Protein AF-A0A3D2TSJ8-F1 (afdb_monomer_lite)

pLDDT: mean 83.61, std 15.5, range [31.66, 97.38]

Secondary structure (DSSP, 8-state):
-THHHHHHHHHHHHHHHHHH-S-HHHHHHHHHHHHT-SSPPPHHHHHHHHHHHHHHHHHHHTSTTPPPHHHHHHHHHHSS--SS--SSSSHHHHHHHHHHHTTTTEEEETTTEEEEE-SSSEEE-HHHHHHHHHHHHHHHHHHHHHHHHHHHHHHHHHHHTT--

Structure (mmCIF, N/CA/C/O backbone):
data_AF-A0A3D2TSJ8-F1
#
_entry.id   AF-A0A3D2TSJ8-F1
#
loop_
_atom_site.group_PDB
_atom_site.id
_atom_site.type_symbol
_atom_site.label_atom_id
_atom_site.label_alt_id
_atom_site.label_comp_id
_atom_site.label_asym_id
_atom_site.label_entity_id
_atom_site.label_seq_id
_atom_site.pdbx_PDB_ins_code
_atom_site.Cartn_x
_atom_site.Cartn_y
_atom_site.Cartn_z
_atom_site.occupancy
_atom_site.B_iso_or_equiv
_atom_site.auth_seq_id
_atom_site.auth_comp_id
_atom_site.auth_asym_id
_atom_site.auth_atom_id
_atom_site.pdbx_PDB_model_num
ATOM 1 N N . MET A 1 1 ? -3.469 -18.519 34.742 1.00 49.25 1 MET A N 1
ATOM 2 C CA . MET A 1 1 ? -4.428 -17.752 35.577 1.00 49.25 1 MET A CA 1
ATOM 3 C C . MET A 1 1 ? -5.339 -16.934 34.666 1.00 49.25 1 MET A C 1
ATOM 5 O O . MET A 1 1 ? -4.867 -16.434 33.653 1.00 49.25 1 MET A O 1
ATOM 9 N N . GLU A 1 2 ? -6.638 -16.858 34.953 1.00 54.66 2 GLU A N 1
ATOM 10 C CA . GLU A 1 2 ? -7.668 -16.135 34.164 1.00 54.66 2 GLU A CA 1
ATOM 11 C C . GLU A 1 2 ? -7.371 -14.641 33.981 1.00 54.66 2 GLU A C 1
ATOM 13 O O . GLU A 1 2 ? -7.450 -14.144 32.862 1.00 54.66 2 GLU A O 1
ATOM 18 N N . GLY A 1 3 ? -6.844 -13.960 35.003 1.00 64.38 3 GLY A N 1
ATOM 19 C CA . GLY A 1 3 ? -6.593 -12.511 34.942 1.00 64.38 3 GLY A CA 1
ATOM 20 C C . GLY A 1 3 ? -5.629 -12.025 33.845 1.00 64.38 3 GLY A C 1
ATOM 21 O O . GLY A 1 3 ? -5.801 -10.926 33.322 1.00 64.38 3 GLY A O 1
ATOM 22 N N . SER A 1 4 ? -4.644 -12.834 33.432 1.00 69.50 4 SER A N 1
ATOM 23 C CA . SER A 1 4 ? -3.675 -12.425 32.395 1.00 69.50 4 SER A CA 1
ATOM 24 C C . SER A 1 4 ? -4.280 -12.396 30.984 1.00 69.50 4 SER A C 1
ATOM 26 O O . SER A 1 4 ? -3.823 -11.633 30.131 1.00 69.50 4 SER A O 1
ATOM 28 N N . ARG A 1 5 ? -5.302 -13.223 30.726 1.00 78.19 5 ARG A N 1
ATOM 29 C CA . ARG A 1 5 ? -5.963 -13.335 29.416 1.00 78.19 5 ARG A CA 1
ATOM 30 C C . ARG A 1 5 ? -6.929 -12.177 29.201 1.00 78.19 5 ARG A C 1
ATOM 32 O O . ARG A 1 5 ? -6.836 -11.498 28.183 1.00 78.19 5 ARG A O 1
ATOM 39 N N . ASN A 1 6 ? -7.732 -11.864 30.217 1.00 80.94 6 ASN A N 1
ATOM 40 C CA . ASN A 1 6 ? -8.658 -10.730 30.178 1.00 80.94 6 ASN A CA 1
ATOM 41 C C . ASN A 1 6 ? -7.937 -9.404 30.006 1.00 80.94 6 ASN A C 1
ATOM 43 O O . ASN A 1 6 ? -8.385 -8.563 29.233 1.00 80.94 6 ASN A O 1
ATOM 47 N N . SER A 1 7 ? -6.801 -9.222 30.682 1.00 84.38 7 SER A N 1
ATOM 48 C CA . SER A 1 7 ? -5.983 -8.022 30.505 1.00 84.38 7 SER A CA 1
ATOM 49 C C . SER A 1 7 ? -5.474 -7.900 29.064 1.00 84.38 7 SER A C 1
ATOM 51 O O . SER A 1 7 ? -5.600 -6.837 28.456 1.00 84.38 7 SER A O 1
ATOM 53 N N . THR A 1 8 ? -4.997 -9.002 28.477 1.00 88.19 8 THR A N 1
ATOM 54 C CA . THR A 1 8 ? -4.523 -9.033 27.084 1.00 88.19 8 THR A CA 1
ATOM 55 C C . THR A 1 8 ? -5.647 -8.709 26.099 1.00 88.19 8 THR A C 1
ATOM 57 O O . THR A 1 8 ? -5.483 -7.836 25.246 1.00 88.19 8 THR A O 1
ATOM 60 N N . MET A 1 9 ? -6.805 -9.359 26.241 1.00 93.88 9 MET A N 1
ATOM 61 C CA . MET A 1 9 ? -7.958 -9.127 25.370 1.00 93.88 9 MET A CA 1
ATOM 62 C C . MET A 1 9 ? -8.555 -7.729 25.549 1.00 93.88 9 MET A C 1
ATOM 64 O O . MET A 1 9 ? -8.911 -7.104 24.558 1.00 93.88 9 MET A O 1
ATOM 68 N N . SER A 1 10 ? -8.587 -7.182 26.768 1.00 92.00 10 SER A N 1
ATOM 69 C CA . SER A 1 10 ? -9.055 -5.810 27.026 1.00 92.00 10 SER A CA 1
ATOM 70 C C . SER A 1 10 ? -8.140 -4.760 26.402 1.00 92.00 10 SER A C 1
ATOM 72 O O . SER A 1 10 ? -8.615 -3.783 25.814 1.00 92.00 10 SER A O 1
ATOM 74 N N . HIS A 1 11 ? -6.822 -4.972 26.475 1.00 90.38 11 HIS A N 1
ATOM 75 C CA . HIS A 1 11 ? -5.858 -4.126 25.779 1.00 90.38 11 HIS A CA 1
ATOM 76 C C . HIS A 1 11 ? -6.016 -4.220 24.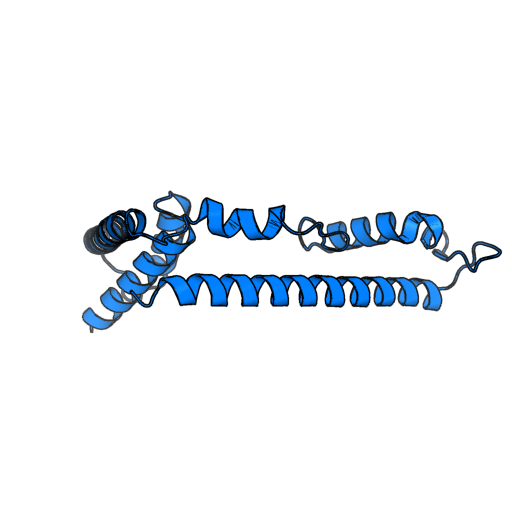263 1.00 90.38 11 HIS A C 1
ATOM 78 O O . HIS A 1 11 ? -5.996 -3.188 23.590 1.00 90.38 11 HIS A O 1
ATOM 84 N N . TYR A 1 12 ? -6.198 -5.430 23.730 1.00 93.00 12 TYR A N 1
ATOM 85 C CA . TYR A 1 12 ? -6.396 -5.630 22.299 1.00 93.00 12 TYR A CA 1
ATOM 86 C C . TYR A 1 12 ? -7.700 -4.986 21.808 1.00 93.00 12 TYR A C 1
ATOM 88 O O . TYR A 1 12 ? -7.646 -4.193 20.874 1.00 93.00 12 TYR A O 1
ATOM 96 N N . ALA A 1 13 ? -8.827 -5.213 22.491 1.00 93.75 13 ALA A N 1
ATOM 97 C CA . ALA A 1 13 ? -10.119 -4.598 22.179 1.00 93.75 13 ALA A CA 1
ATOM 98 C C . ALA A 1 13 ? -10.020 -3.068 22.153 1.00 93.75 13 ALA A C 1
ATOM 100 O O . ALA A 1 13 ? -10.384 -2.429 21.170 1.00 93.75 13 ALA A O 1
ATOM 101 N N . SER A 1 14 ? -9.412 -2.482 23.191 1.00 90.38 14 SER A N 1
ATOM 102 C CA . SER A 1 14 ? -9.191 -1.034 23.260 1.00 90.38 14 SER A CA 1
ATOM 103 C C . SER A 1 14 ? -8.296 -0.523 22.126 1.00 90.38 14 SER A C 1
ATOM 105 O O . SER A 1 14 ? -8.467 0.602 21.668 1.00 90.38 14 SER A O 1
ATOM 107 N N . LYS A 1 15 ? -7.299 -1.304 21.690 1.00 88.44 15 LYS A N 1
ATOM 108 C CA . LYS A 1 15 ? -6.384 -0.932 20.599 1.00 88.44 15 LYS A CA 1
ATOM 109 C C . LYS A 1 15 ? -7.075 -0.980 19.239 1.00 88.44 15 LYS A C 1
ATOM 111 O O . LYS A 1 15 ? -6.874 -0.066 18.447 1.00 88.44 15 LYS A O 1
ATOM 116 N N . VAL A 1 16 ? -7.847 -2.029 18.980 1.00 90.12 16 VAL A N 1
ATOM 117 C CA . VAL A 1 16 ? -8.521 -2.248 17.698 1.00 90.12 16 VAL A CA 1
ATOM 118 C C . VAL A 1 16 ? -9.632 -1.222 17.498 1.00 90.12 16 VAL A C 1
ATOM 120 O O . VAL A 1 16 ? -9.612 -0.523 16.490 1.00 90.12 16 VAL A O 1
ATOM 123 N N . ILE A 1 17 ? -10.494 -1.008 18.498 1.00 89.75 17 ILE A N 1
ATOM 124 C CA . ILE A 1 17 ? -11.585 -0.027 18.389 1.00 89.75 17 ILE A CA 1
ATOM 125 C C . ILE A 1 17 ? -11.073 1.415 18.240 1.00 89.75 17 ILE A C 1
ATOM 127 O O . ILE A 1 17 ? -11.663 2.234 17.551 1.00 89.75 17 ILE A O 1
ATOM 131 N N . LYS A 1 18 ? -9.911 1.733 18.828 1.00 83.62 18 LYS A N 1
ATOM 132 C CA . LYS A 1 18 ? -9.242 3.028 18.624 1.00 83.62 18 LYS A CA 1
ATOM 133 C C . LYS A 1 18 ? -8.750 3.239 17.197 1.00 83.62 18 LYS A C 1
ATOM 135 O O . LYS A 1 18 ? -8.618 4.386 16.792 1.00 83.62 18 LYS A O 1
ATOM 140 N N . ARG A 1 19 ? -8.379 2.161 16.504 1.00 80.06 19 ARG A N 1
ATOM 141 C CA . ARG A 1 19 ? -7.735 2.209 15.187 1.00 80.06 19 ARG A CA 1
ATOM 142 C C . ARG A 1 19 ? -8.733 2.135 14.039 1.00 80.06 19 ARG A C 1
ATOM 144 O O . ARG A 1 19 ? -8.456 2.705 12.997 1.00 80.06 19 ARG A O 1
ATOM 151 N N . PHE A 1 20 ? -9.828 1.410 14.226 1.00 81.56 20 PHE A N 1
ATOM 152 C CA . PHE A 1 20 ? -10.809 1.125 13.176 1.00 81.56 20 PHE A CA 1
ATOM 153 C C . PHE A 1 20 ? -12.209 1.653 13.513 1.00 81.56 20 PHE A C 1
ATOM 155 O O . PHE A 1 20 ? -13.150 1.433 12.759 1.00 81.56 20 PHE A O 1
ATOM 162 N N . GLY A 1 21 ? -12.360 2.321 14.659 1.00 86.25 21 GLY A N 1
ATOM 163 C CA . GLY A 1 21 ? -13.653 2.750 15.173 1.00 86.25 21 GLY A CA 1
ATOM 164 C C . GLY A 1 21 ? -14.473 1.599 15.757 1.00 86.25 21 GLY A C 1
ATOM 165 O O . GLY A 1 21 ? -14.013 0.460 15.863 1.00 86.25 21 GLY A O 1
ATOM 166 N N . ASP A 1 22 ? -15.702 1.917 16.160 1.00 90.50 22 ASP A N 1
ATOM 167 C CA . ASP A 1 22 ? -16.711 0.936 16.576 1.00 90.50 22 ASP A CA 1
ATOM 168 C C . ASP A 1 22 ? -17.416 0.357 15.339 1.00 90.50 22 ASP A C 1
ATOM 170 O O . ASP A 1 22 ? -18.543 0.724 15.013 1.00 90.50 22 ASP A O 1
ATOM 174 N N . THR A 1 23 ? -16.689 -0.478 14.595 1.00 89.69 23 THR A N 1
ATOM 175 C CA . THR A 1 23 ? -17.116 -1.079 13.322 1.00 89.69 23 THR A CA 1
ATOM 176 C C . THR A 1 23 ? -17.168 -2.606 13.408 1.00 89.69 23 THR A C 1
ATOM 178 O O . THR A 1 23 ? -16.520 -3.222 14.260 1.00 89.69 23 THR A O 1
ATOM 181 N N . ASP A 1 24 ? -17.906 -3.237 12.489 1.00 91.12 24 ASP A N 1
ATOM 182 C CA . ASP A 1 24 ? -17.993 -4.704 12.406 1.00 91.12 24 ASP A CA 1
ATOM 183 C C . ASP A 1 24 ? -16.619 -5.346 12.143 1.00 91.12 24 ASP A C 1
ATOM 185 O O . ASP A 1 24 ? -16.300 -6.392 12.708 1.00 91.12 24 ASP A O 1
ATOM 189 N N . GLU A 1 25 ? -15.765 -4.690 11.350 1.00 89.62 25 GLU A N 1
ATOM 190 C CA . GLU A 1 25 ? -14.384 -5.124 11.099 1.00 89.62 25 GLU A CA 1
ATOM 191 C C . GLU A 1 25 ? -13.558 -5.148 12.393 1.00 89.62 25 GLU A C 1
ATOM 193 O O . GLU A 1 25 ? -12.875 -6.132 12.695 1.00 89.62 25 GLU A O 1
ATOM 198 N N . ALA A 1 26 ? -13.659 -4.089 13.202 1.00 90.12 26 ALA A N 1
ATOM 199 C CA . ALA A 1 26 ? -12.973 -3.993 14.484 1.00 90.12 26 ALA A CA 1
ATOM 200 C C . ALA A 1 26 ? -13.410 -5.113 15.446 1.00 90.12 26 ALA A C 1
ATOM 202 O O . ALA A 1 26 ? -12.581 -5.699 16.152 1.00 90.12 26 ALA A O 1
ATOM 203 N N . TYR A 1 27 ? -14.705 -5.435 15.454 1.00 94.94 27 TYR A N 1
ATOM 204 C CA . TYR A 1 27 ? -15.239 -6.524 16.262 1.00 94.94 27 TYR A CA 1
ATOM 205 C C . TYR A 1 27 ? -14.775 -7.897 15.758 1.00 94.94 27 TYR A C 1
ATOM 207 O O . TYR A 1 27 ? -14.359 -8.734 16.562 1.00 94.94 27 TYR A O 1
ATOM 215 N N . GLN A 1 28 ? -14.752 -8.118 14.441 1.00 95.06 28 GLN A N 1
ATOM 216 C CA . GLN A 1 28 ? -14.280 -9.376 13.863 1.00 95.06 28 GLN A CA 1
ATOM 217 C C . GLN A 1 28 ? -12.801 -9.632 14.184 1.00 95.06 28 GLN A C 1
ATOM 219 O O . GLN A 1 28 ? -12.456 -10.714 14.655 1.00 95.06 28 GLN A O 1
ATOM 224 N N . LEU A 1 29 ? -11.936 -8.620 14.053 1.00 92.94 29 LEU A N 1
ATOM 225 C CA . LEU A 1 29 ? -10.522 -8.719 14.442 1.00 92.94 29 LEU A CA 1
ATOM 226 C C . LEU A 1 29 ? -10.353 -9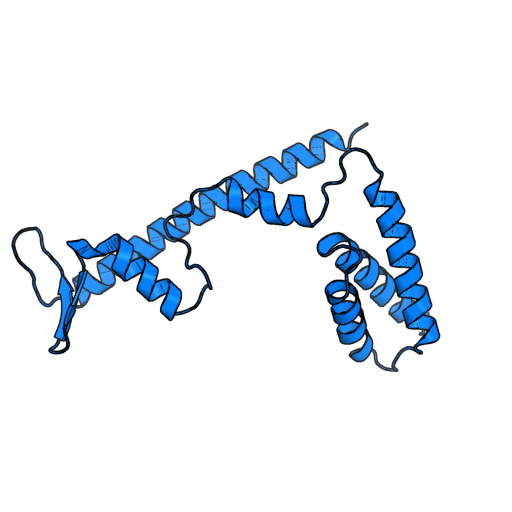.080 15.927 1.00 92.94 29 LEU A C 1
ATOM 228 O O . LEU A 1 29 ? -9.458 -9.846 16.301 1.00 92.94 29 LEU A O 1
ATOM 232 N N . PHE A 1 30 ? -11.213 -8.536 16.793 1.00 95.56 30 PHE A N 1
ATOM 233 C CA . PHE A 1 30 ? -11.259 -8.899 18.209 1.00 95.56 30 PHE A CA 1
ATOM 234 C C . PHE A 1 30 ? -11.627 -10.376 18.420 1.00 95.56 30 PHE A C 1
ATOM 236 O O . PHE A 1 30 ? -10.951 -11.048 19.205 1.00 95.56 30 PHE A O 1
ATOM 243 N N . LEU A 1 31 ? -12.628 -10.896 17.706 1.00 95.50 31 LEU A N 1
ATOM 244 C CA . LEU A 1 31 ? -13.027 -12.306 17.777 1.00 95.50 31 LEU A CA 1
ATOM 245 C C . LEU A 1 31 ? -11.940 -13.247 17.245 1.00 95.50 31 LEU A C 1
ATOM 247 O O . LEU A 1 31 ? -11.621 -14.242 17.896 1.00 95.50 31 LEU A O 1
ATOM 251 N N . ASP A 1 32 ? -11.299 -12.898 16.131 1.00 94.50 32 ASP A N 1
ATOM 252 C CA . ASP A 1 32 ? -10.196 -13.679 15.564 1.00 94.50 32 ASP A CA 1
ATOM 253 C C . ASP A 1 32 ? -9.034 -13.785 16.560 1.00 94.50 32 ASP A C 1
ATOM 255 O O . ASP A 1 32 ? -8.432 -14.846 16.741 1.00 94.50 32 ASP A O 1
ATOM 259 N N . LYS A 1 33 ? -8.745 -12.695 17.287 1.00 92.31 33 LYS A N 1
ATOM 260 C CA . LYS A 1 33 ? -7.744 -12.710 18.357 1.00 92.31 33 LYS A CA 1
ATOM 261 C C . LYS A 1 33 ? -8.186 -13.553 19.552 1.00 92.31 33 LYS A C 1
ATOM 263 O O . LYS A 1 33 ? -7.351 -14.250 20.136 1.00 92.31 33 LYS A O 1
ATOM 268 N N . ALA A 1 34 ? -9.466 -13.498 19.916 1.00 92.62 34 ALA A N 1
ATOM 269 C CA . ALA A 1 34 ? -10.035 -14.291 20.999 1.00 92.62 34 ALA A CA 1
ATOM 270 C C . ALA A 1 34 ? -9.953 -15.797 20.714 1.00 92.62 34 ALA A C 1
ATOM 272 O O . ALA A 1 34 ? -9.620 -16.562 21.617 1.00 92.62 34 ALA A O 1
ATOM 273 N N . ALA A 1 35 ? -10.158 -16.216 19.461 1.00 91.25 35 ALA A N 1
ATOM 274 C CA . ALA A 1 35 ? -10.071 -17.614 19.035 1.00 91.25 35 ALA A CA 1
ATOM 275 C C . ALA A 1 35 ? -8.679 -18.239 19.260 1.00 91.25 35 ALA A C 1
ATOM 277 O O . ALA A 1 35 ? -8.550 -19.455 19.383 1.00 91.25 35 ALA A O 1
ATOM 278 N N . LEU A 1 36 ? -7.632 -17.412 19.364 1.00 89.19 36 LEU A N 1
ATOM 279 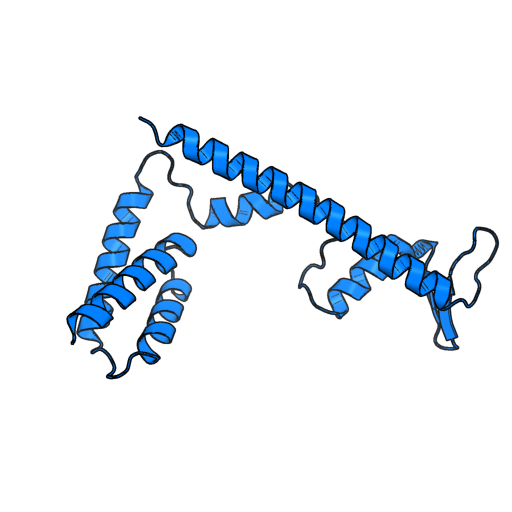C CA . LEU A 1 36 ? -6.266 -17.849 19.675 1.00 89.19 36 LEU A CA 1
ATOM 280 C C . LEU A 1 36 ? -6.017 -18.059 21.180 1.00 89.19 36 LEU A C 1
ATOM 282 O O . LEU A 1 36 ? -4.925 -18.477 21.573 1.00 89.19 36 LEU A O 1
ATOM 286 N N . CYS A 1 37 ? -6.984 -17.740 22.043 1.00 86.62 37 CYS A N 1
ATOM 287 C CA . CYS A 1 37 ? -6.843 -17.911 23.484 1.00 86.62 37 CYS A CA 1
ATOM 288 C C . CYS A 1 37 ? -6.959 -19.386 23.876 1.00 86.62 37 CYS A C 1
ATOM 290 O O . CYS A 1 37 ? -7.909 -20.073 23.512 1.00 86.62 37 CYS A O 1
ATOM 292 N N . ASN A 1 38 ? -6.005 -19.858 24.679 1.00 81.56 38 ASN A N 1
ATOM 293 C CA . ASN A 1 38 ? -6.037 -21.196 25.254 1.00 81.56 38 ASN A CA 1
ATOM 294 C C . ASN A 1 38 ? -5.924 -21.128 26.792 1.00 81.56 38 ASN A C 1
ATOM 296 O O . ASN A 1 38 ? -4.897 -20.658 27.300 1.00 81.56 38 ASN A O 1
ATOM 300 N N . PRO A 1 39 ? -6.940 -21.591 27.548 1.00 81.31 39 PRO A N 1
ATOM 301 C CA . PRO A 1 39 ? -8.248 -22.054 27.066 1.00 81.31 39 PRO A CA 1
ATOM 302 C C . PRO A 1 39 ? -9.102 -20.886 26.525 1.00 81.31 39 PRO A C 1
ATOM 304 O O . PRO A 1 39 ? -8.815 -19.732 26.880 1.00 81.31 39 PRO A O 1
ATOM 307 N N . PRO A 1 40 ? -10.108 -21.169 25.673 1.00 84.69 40 PRO A N 1
ATOM 308 C CA . PRO A 1 40 ? -10.965 -20.145 25.079 1.00 84.69 40 PRO A CA 1
ATOM 309 C C . PRO A 1 40 ? -11.723 -19.360 26.155 1.00 84.69 40 PRO A C 1
ATOM 311 O O . PRO A 1 40 ? -11.999 -19.885 27.237 1.00 84.69 40 PRO A O 1
ATOM 314 N N . LEU A 1 41 ? -12.021 -18.093 25.858 1.00 85.88 41 LEU A N 1
ATOM 315 C CA . LEU A 1 41 ? -12.899 -17.267 26.689 1.00 85.88 41 LEU A CA 1
ATOM 316 C C . LEU A 1 41 ? -14.360 -17.569 26.354 1.00 85.88 41 LEU A C 1
ATOM 318 O O . LEU A 1 41 ? -14.670 -17.935 25.222 1.00 85.88 41 LEU A O 1
ATOM 322 N N . ASP A 1 42 ? -15.237 -17.392 27.335 1.00 89.81 42 ASP A N 1
ATOM 323 C CA . ASP A 1 42 ? -16.679 -17.513 27.130 1.00 89.81 42 ASP A CA 1
ATOM 324 C C . ASP A 1 42 ? -17.231 -16.295 26.369 1.00 89.81 42 ASP A C 1
ATOM 326 O O . ASP A 1 42 ? -16.749 -15.168 26.527 1.00 89.81 42 ASP A O 1
ATOM 330 N N . ASP A 1 43 ? -18.280 -16.501 25.578 1.00 89.44 43 ASP A N 1
ATOM 331 C CA . ASP A 1 43 ? -18.903 -15.441 24.779 1.00 89.44 43 ASP A CA 1
ATOM 332 C C . ASP A 1 43 ? -19.406 -14.274 25.644 1.00 89.44 43 ASP A C 1
ATOM 334 O O . ASP A 1 43 ? -19.309 -13.109 25.247 1.00 89.44 43 ASP A O 1
ATOM 338 N N . SER A 1 44 ? -19.895 -14.550 26.859 1.00 89.81 44 SER A N 1
ATOM 339 C CA . SER A 1 44 ? -20.335 -13.508 27.797 1.00 89.81 44 SER A CA 1
ATOM 340 C C . SER A 1 44 ? -19.175 -12.624 28.275 1.00 89.81 44 SER A C 1
ATOM 342 O O . SER A 1 44 ? -19.322 -11.406 28.448 1.00 89.81 44 SER A O 1
ATOM 344 N N . GLU A 1 45 ? -17.996 -13.220 28.440 1.00 90.62 45 GLU A N 1
ATOM 345 C CA . GLU A 1 45 ? -16.772 -12.535 28.840 1.00 90.62 45 GLU A CA 1
ATOM 346 C C . GLU A 1 45 ? -16.237 -11.673 27.692 1.00 90.62 45 GLU A C 1
ATOM 348 O O . GLU A 1 45 ? -15.935 -10.493 27.891 1.00 90.62 45 GLU A O 1
ATOM 353 N N . LEU A 1 46 ? -16.228 -12.208 26.468 1.00 93.19 46 LEU A N 1
ATOM 354 C CA . LEU A 1 46 ? -15.876 -11.463 25.258 1.00 93.19 46 LEU A CA 1
ATOM 355 C C . LEU A 1 46 ? -16.810 -10.272 25.021 1.00 93.19 46 LEU A C 1
ATOM 357 O O . LEU A 1 46 ? -16.335 -9.163 24.764 1.00 93.19 46 LEU A O 1
ATOM 361 N N . ALA A 1 47 ? -18.121 -10.463 25.185 1.00 93.62 47 ALA A N 1
ATOM 362 C CA . ALA A 1 47 ? -19.106 -9.389 25.079 1.00 93.62 47 ALA A CA 1
ATOM 363 C C . ALA A 1 47 ? -18.864 -8.279 26.118 1.00 93.62 47 ALA A C 1
ATOM 365 O O . ALA A 1 47 ? -18.966 -7.089 25.806 1.00 93.62 47 ALA A O 1
ATOM 366 N N . THR A 1 48 ? -18.488 -8.648 27.346 1.00 94.50 48 THR A N 1
ATOM 367 C CA . THR A 1 48 ? -18.181 -7.690 28.420 1.00 94.50 48 THR A CA 1
ATOM 368 C C . THR A 1 48 ? -16.917 -6.884 28.122 1.00 94.50 48 THR A C 1
ATOM 370 O O . THR A 1 48 ? -16.887 -5.664 28.328 1.00 94.50 48 THR A O 1
ATOM 373 N N . ILE A 1 49 ? -15.881 -7.547 27.601 1.00 94.81 49 ILE A N 1
ATOM 374 C CA . ILE A 1 49 ? -14.633 -6.899 27.189 1.00 94.81 49 ILE A CA 1
ATOM 375 C C . ILE A 1 49 ? -14.904 -5.912 26.049 1.00 94.81 49 ILE A C 1
ATOM 377 O O . ILE A 1 49 ? -14.493 -4.752 26.136 1.00 94.81 49 ILE A O 1
ATOM 381 N N . TRP A 1 50 ? -15.636 -6.336 25.017 1.00 96.75 50 TRP A N 1
ATOM 382 C CA . TRP A 1 50 ? -15.951 -5.479 23.876 1.00 96.75 50 TRP A CA 1
ATOM 383 C C . TRP A 1 50 ? -16.777 -4.258 24.283 1.00 96.75 50 TRP A C 1
ATOM 385 O O . TRP A 1 50 ? -16.415 -3.126 23.971 1.00 96.75 50 TRP A O 1
ATOM 395 N N . LYS A 1 51 ? -17.821 -4.453 25.095 1.00 95.56 51 LYS A N 1
ATOM 396 C CA . LYS A 1 51 ? -18.653 -3.350 25.594 1.00 95.56 51 LYS A CA 1
ATOM 397 C C . LYS A 1 51 ? -17.862 -2.346 26.433 1.00 95.56 51 LYS A C 1
ATOM 399 O O . LYS A 1 51 ? -18.114 -1.141 26.385 1.00 95.56 51 LYS A O 1
ATOM 404 N N . SER A 1 52 ? -16.875 -2.824 27.187 1.00 94.62 52 SER A N 1
ATOM 405 C CA . SER A 1 52 ? -15.951 -1.954 27.920 1.00 94.62 52 SER A CA 1
ATOM 406 C C . SER A 1 52 ? -15.083 -1.122 26.970 1.00 94.62 52 SER A C 1
ATOM 408 O O . SER A 1 52 ? -14.877 0.066 27.221 1.00 94.62 52 SER A O 1
ATOM 410 N N . ALA A 1 53 ? -14.629 -1.708 25.859 1.00 93.50 53 ALA A N 1
ATOM 411 C CA . ALA A 1 53 ? -13.887 -1.001 24.818 1.00 93.50 53 ALA A CA 1
ATOM 412 C C . ALA A 1 53 ? -14.754 0.041 24.085 1.00 93.50 53 ALA A C 1
ATOM 414 O O . ALA A 1 53 ? -14.285 1.160 23.891 1.00 93.50 53 ALA A O 1
ATOM 415 N N . GLN A 1 54 ? -16.022 -0.261 23.780 1.00 94.94 54 GLN A N 1
ATOM 416 C CA . GLN A 1 54 ? -16.985 0.694 23.203 1.00 94.94 54 GLN A CA 1
ATOM 417 C C . GLN A 1 54 ? -17.211 1.911 24.111 1.00 94.94 54 GLN A C 1
ATOM 419 O O . GLN A 1 54 ? -17.137 3.056 23.667 1.00 94.94 54 GLN A O 1
ATOM 424 N N . ASN A 1 55 ? -17.407 1.686 25.413 1.00 92.94 55 ASN A N 1
ATOM 425 C CA . ASN A 1 55 ? -17.546 2.773 26.389 1.00 92.94 55 ASN A CA 1
ATOM 426 C C . ASN A 1 55 ? -16.265 3.606 26.536 1.00 92.94 55 ASN A C 1
ATOM 428 O O . ASN A 1 55 ? -16.316 4.803 26.809 1.00 92.94 55 ASN A O 1
ATOM 432 N N . PHE A 1 56 ? -15.099 2.975 26.407 1.00 89.56 56 PHE A N 1
ATOM 433 C CA . PHE A 1 56 ? -13.829 3.689 26.382 1.00 89.56 56 PHE A CA 1
ATOM 434 C C . PHE A 1 56 ? -13.693 4.534 25.107 1.00 89.56 56 PHE A C 1
ATOM 436 O O . PHE A 1 56 ? -13.324 5.703 25.199 1.00 89.56 56 PHE A O 1
ATOM 443 N N . TYR A 1 57 ? -14.048 3.971 23.950 1.00 88.12 57 TYR A N 1
ATOM 444 C CA . TYR A 1 57 ? -14.028 4.639 22.650 1.00 88.12 57 TYR A CA 1
ATOM 445 C C . TYR A 1 57 ? -14.939 5.872 22.611 1.00 88.12 57 TYR A C 1
ATOM 447 O O . TYR A 1 57 ? -14.495 6.960 22.257 1.00 88.12 57 TYR A O 1
ATOM 455 N N . SER A 1 58 ? -16.186 5.750 23.069 1.00 88.12 58 SER A N 1
ATOM 456 C CA . SER A 1 58 ? -17.125 6.879 23.096 1.00 88.12 58 SER A CA 1
ATOM 457 C C . SER A 1 58 ? -16.638 8.036 23.971 1.00 88.12 58 SER A C 1
ATOM 459 O O . SER A 1 58 ? -16.878 9.199 23.659 1.00 88.12 58 SER A O 1
ATOM 461 N N . ARG A 1 59 ? -15.898 7.739 25.048 1.00 86.69 59 ARG A N 1
ATOM 462 C CA . ARG A 1 59 ? -15.294 8.761 25.912 1.00 86.69 59 ARG A CA 1
ATOM 463 C C . ARG A 1 59 ? -14.130 9.481 25.246 1.00 86.69 59 ARG A C 1
ATOM 465 O O . ARG A 1 59 ? -14.037 10.692 25.403 1.00 86.69 59 ARG A O 1
ATOM 472 N N . ILE A 1 60 ? -13.241 8.763 24.556 1.00 82.00 60 ILE A N 1
ATOM 473 C CA . ILE A 1 60 ? -12.101 9.386 23.860 1.00 82.00 60 ILE A CA 1
ATOM 474 C C . ILE A 1 60 ? -12.549 10.149 22.615 1.00 82.00 60 ILE A C 1
ATOM 476 O O . ILE A 1 60 ? -11.965 11.180 22.320 1.00 82.00 60 ILE A O 1
ATOM 480 N N . ALA A 1 61 ? -13.618 9.701 21.949 1.00 78.19 61 ALA A N 1
ATOM 481 C CA . ALA A 1 61 ? -14.146 10.338 20.746 1.00 78.19 61 ALA A CA 1
ATOM 482 C C . ALA A 1 61 ? -14.629 11.780 20.977 1.00 78.19 61 ALA A C 1
ATOM 484 O O . ALA A 1 61 ? -14.691 12.569 20.043 1.00 78.19 61 ALA A O 1
ATOM 485 N N . ILE A 1 62 ? -14.959 12.127 22.224 1.00 80.44 62 ILE A N 1
ATOM 486 C CA . ILE A 1 62 ? -15.432 13.460 22.630 1.00 80.44 62 ILE A CA 1
ATOM 487 C C . ILE A 1 62 ? -14.273 14.327 23.169 1.00 80.44 62 ILE A C 1
ATOM 489 O O . ILE A 1 62 ? -14.453 15.513 23.437 1.00 80.44 62 ILE A O 1
ATOM 493 N N . GLN A 1 63 ? -13.077 13.760 23.366 1.00 75.62 63 GLN A N 1
ATOM 494 C CA . GLN A 1 63 ? -11.937 14.510 23.897 1.00 75.62 63 GLN A CA 1
ATOM 495 C C . GLN A 1 63 ? -11.371 15.473 22.853 1.00 75.62 63 GLN A C 1
ATOM 497 O O . GLN A 1 63 ? -11.190 15.123 21.688 1.00 75.62 63 GLN A O 1
ATOM 502 N N . GLU A 1 64 ? -11.040 16.684 23.298 1.00 60.81 64 GLU A N 1
ATOM 503 C CA . GLU A 1 64 ? -10.356 17.678 22.476 1.00 60.81 64 GLU A CA 1
ATOM 504 C C . GLU A 1 64 ? -9.013 17.116 21.974 1.00 60.81 64 GLU A C 1
ATOM 506 O O . GLU A 1 64 ? -8.221 16.571 22.746 1.00 60.81 64 GLU A O 1
ATOM 511 N N . GLY A 1 65 ? -8.783 17.194 20.659 1.00 63.81 65 GLY A N 1
ATOM 512 C CA . GLY A 1 65 ? -7.594 16.638 20.006 1.00 63.81 65 GLY A CA 1
ATOM 513 C C . GLY A 1 65 ? -7.671 15.147 19.647 1.00 63.81 65 GLY A C 1
ATOM 514 O O . GLY A 1 65 ? -6.667 14.582 19.207 1.00 63.81 65 GLY A O 1
ATOM 515 N N . TYR A 1 66 ? -8.822 14.489 19.820 1.00 67.94 66 TYR A N 1
ATOM 516 C CA . TYR A 1 66 ? -9.057 13.174 19.226 1.00 67.94 66 TYR A CA 1
ATOM 517 C C . TYR A 1 66 ? -9.312 13.308 17.719 1.00 67.94 66 TYR A C 1
ATOM 519 O O . TYR A 1 66 ? -10.247 13.988 17.306 1.00 67.94 66 TYR A O 1
ATOM 527 N N . VAL A 1 67 ? -8.481 12.652 16.907 1.00 66.31 67 VAL A N 1
ATOM 528 C CA . VAL A 1 67 ? -8.683 12.523 15.457 1.00 66.31 67 VAL A CA 1
ATOM 529 C C . VAL A 1 67 ? -9.385 11.193 15.213 1.00 66.31 67 VAL A C 1
ATOM 531 O O . VAL A 1 67 ? -8.914 10.155 15.694 1.00 66.31 67 VAL A O 1
ATOM 534 N N . ALA A 1 68 ? -10.524 11.228 14.519 1.00 68.25 68 ALA A N 1
ATOM 535 C CA . ALA A 1 68 ? -11.264 10.018 14.197 1.00 68.25 68 ALA A CA 1
ATOM 536 C C . ALA A 1 68 ? -10.408 9.093 13.309 1.00 68.25 68 ALA A C 1
ATOM 538 O O . ALA A 1 68 ? -9.581 9.582 12.541 1.00 68.25 68 ALA A O 1
ATOM 539 N N . PRO A 1 69 ? -10.584 7.765 13.391 1.00 65.38 69 PRO A N 1
ATOM 540 C CA . PRO A 1 69 ? -9.836 6.816 12.570 1.00 65.38 69 PRO A CA 1
ATOM 541 C C . PRO A 1 69 ? -9.913 7.105 11.073 1.00 65.38 69 PRO A C 1
ATOM 543 O O . PRO A 1 69 ? -8.901 7.005 10.386 1.00 65.38 69 PRO A O 1
ATOM 546 N N . ASP A 1 70 ? -11.095 7.493 10.593 1.00 64.25 70 ASP A N 1
ATOM 547 C CA . ASP A 1 70 ? -11.321 7.820 9.187 1.00 64.25 70 ASP A CA 1
ATOM 548 C C . ASP A 1 70 ? -10.500 9.045 8.775 1.00 64.25 70 ASP A C 1
ATOM 550 O O . ASP A 1 70 ? -9.804 8.998 7.768 1.00 64.25 70 ASP A O 1
ATOM 554 N N . ASP A 1 71 ? -10.490 10.103 9.585 1.00 62.38 71 ASP A N 1
ATOM 555 C CA . ASP A 1 71 ? -9.701 11.309 9.307 1.00 62.38 71 ASP A CA 1
ATOM 556 C C . ASP A 1 71 ? -8.194 11.021 9.406 1.00 62.38 71 ASP A C 1
ATOM 558 O O . ASP A 1 71 ? -7.426 11.395 8.527 1.00 62.38 71 ASP A O 1
ATOM 562 N N . PHE A 1 72 ? -7.764 10.262 10.420 1.00 60.28 72 PHE A N 1
ATOM 563 C CA . PHE A 1 72 ? -6.359 9.891 10.597 1.00 60.28 72 PHE A CA 1
ATOM 564 C C . PHE A 1 72 ? -5.837 9.019 9.451 1.00 60.28 72 PHE A C 1
ATOM 566 O O . PHE A 1 72 ? -4.700 9.191 9.031 1.00 60.28 72 PHE A O 1
ATOM 573 N N . ASN A 1 73 ? -6.628 8.065 8.956 1.00 55.84 73 ASN A N 1
ATOM 574 C CA . ASN A 1 73 ? -6.194 7.181 7.875 1.00 55.84 73 ASN A CA 1
ATOM 575 C C . ASN A 1 73 ? -6.284 7.870 6.499 1.00 55.84 73 ASN A C 1
ATOM 577 O O . ASN A 1 73 ? -5.438 7.605 5.649 1.00 55.84 73 ASN A O 1
ATOM 581 N N . ASN A 1 74 ? -7.253 8.770 6.290 1.00 54.94 74 ASN A N 1
ATOM 582 C CA . ASN A 1 74 ? -7.448 9.461 5.011 1.00 54.94 74 ASN A CA 1
ATOM 583 C C . ASN A 1 74 ? -6.526 10.681 4.824 1.00 54.94 74 ASN A C 1
ATOM 585 O O . ASN A 1 74 ? -6.083 10.927 3.702 1.00 54.94 74 ASN A O 1
ATOM 589 N N . ASP A 1 75 ? -6.183 11.420 5.889 1.00 52.75 75 ASP A N 1
ATOM 590 C CA . ASP A 1 75 ? -5.322 12.614 5.790 1.00 52.75 75 ASP A CA 1
ATOM 591 C C . ASP A 1 75 ? -3.908 12.295 5.275 1.00 52.75 75 ASP A C 1
ATOM 593 O O . ASP A 1 75 ? -3.269 13.138 4.645 1.00 52.75 75 ASP A O 1
ATOM 597 N N . PHE A 1 76 ? -3.421 11.070 5.499 1.00 55.53 76 PHE A N 1
ATOM 598 C CA . PHE A 1 76 ? -2.095 10.642 5.049 1.00 55.53 76 PHE A CA 1
ATOM 599 C C . PHE A 1 76 ? -2.006 10.377 3.546 1.00 55.53 76 PHE A C 1
ATOM 601 O O . PHE A 1 76 ? -0.964 10.651 2.952 1.00 55.53 76 PHE A O 1
ATOM 608 N N . GLU A 1 77 ? -3.064 9.843 2.932 1.00 52.75 77 GLU A N 1
ATOM 609 C CA . GLU A 1 77 ? -3.065 9.532 1.497 1.00 52.75 77 GLU A CA 1
ATOM 610 C C . GLU A 1 77 ? -3.516 10.720 0.638 1.00 52.75 77 GLU A C 1
ATOM 612 O O . GLU A 1 77 ? -3.067 10.840 -0.495 1.00 52.75 77 GLU A O 1
ATOM 617 N N . PHE A 1 78 ? -4.343 11.635 1.162 1.00 51.69 78 PHE A N 1
ATOM 618 C CA . PHE A 1 78 ? -4.869 12.764 0.378 1.00 51.69 78 PHE A CA 1
ATOM 619 C C . PHE A 1 78 ? -3.958 14.000 0.313 1.00 51.69 78 PHE A C 1
ATOM 621 O O . PHE A 1 78 ? -4.172 14.861 -0.541 1.00 51.69 78 PHE A O 1
ATOM 628 N N . GLN A 1 79 ? -2.966 14.128 1.202 1.00 53.22 79 GLN A N 1
ATOM 629 C CA . GLN A 1 79 ? -2.105 15.321 1.257 1.00 53.22 79 GLN A CA 1
ATOM 630 C C . GLN A 1 79 ? -0.791 15.190 0.474 1.00 53.22 79 GLN A C 1
ATOM 632 O O . GLN A 1 79 ? -0.109 16.197 0.276 1.00 53.22 79 GLN A O 1
ATOM 637 N N . MET A 1 80 ? -0.436 13.990 0.008 1.00 63.25 80 MET A N 1
ATOM 638 C CA . MET A 1 80 ? 0.771 13.757 -0.785 1.00 63.25 80 MET A CA 1
ATOM 639 C C . MET A 1 80 ? 0.404 13.187 -2.152 1.00 63.25 80 MET A C 1
ATOM 641 O O . MET A 1 80 ? -0.249 12.153 -2.239 1.00 63.25 80 MET A O 1
ATOM 645 N N . ASP A 1 81 ? 0.841 13.864 -3.211 1.00 73.19 81 ASP A N 1
ATOM 646 C CA . ASP A 1 81 ? 0.775 13.340 -4.573 1.00 73.19 81 ASP A CA 1
ATOM 647 C C . ASP A 1 81 ? 1.835 12.237 -4.702 1.00 73.19 81 ASP A C 1
ATOM 649 O O . ASP A 1 81 ? 3.027 12.526 -4.811 1.00 73.19 81 ASP A O 1
ATOM 653 N N . LEU A 1 82 ? 1.407 10.982 -4.540 1.00 83.06 82 LEU A N 1
ATOM 654 C CA . LEU A 1 82 ? 2.273 9.805 -4.599 1.00 83.06 82 LEU A CA 1
ATOM 655 C C . LEU A 1 82 ? 2.355 9.335 -6.048 1.00 83.06 82 LEU A C 1
ATOM 657 O O . LEU A 1 82 ? 1.465 8.646 -6.544 1.00 83.06 82 LEU A O 1
ATOM 661 N N . GLN A 1 83 ? 3.423 9.740 -6.721 1.00 88.19 83 GLN A N 1
ATOM 662 C CA . GLN A 1 83 ? 3.641 9.489 -8.137 1.00 88.19 83 GLN A CA 1
ATOM 663 C C . GLN A 1 83 ? 4.161 8.070 -8.387 1.00 88.19 83 GLN A C 1
ATOM 665 O O . GLN A 1 83 ? 3.843 7.472 -9.417 1.00 88.19 83 GLN A O 1
ATOM 670 N N . TYR A 1 84 ? 4.956 7.531 -7.459 1.00 93.44 84 TYR A N 1
ATOM 671 C CA . TYR A 1 84 ? 5.689 6.278 -7.667 1.00 93.44 84 TYR A CA 1
ATOM 672 C C . TYR A 1 84 ? 5.152 5.106 -6.845 1.00 93.44 84 TYR A C 1
ATOM 674 O O . TYR A 1 84 ? 5.579 3.966 -7.042 1.00 93.44 84 TYR A O 1
ATOM 682 N N . LYS A 1 85 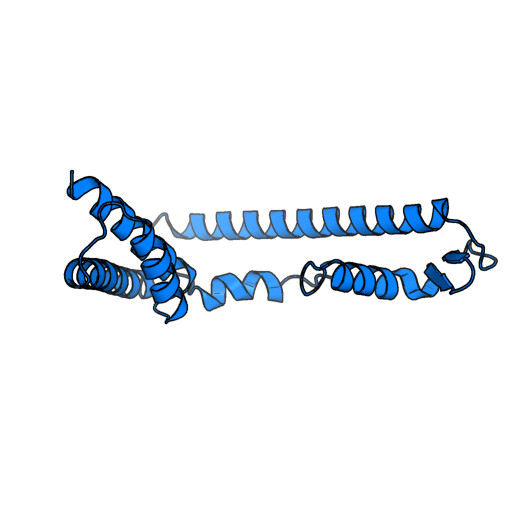? 4.205 5.344 -5.936 1.00 91.56 85 LYS A N 1
ATOM 683 C CA . LYS A 1 85 ? 3.566 4.293 -5.138 1.00 91.56 85 LYS A CA 1
ATOM 684 C C . LYS A 1 85 ? 2.638 3.410 -5.995 1.00 91.56 85 LYS A C 1
ATOM 686 O O . LYS A 1 85 ? 1.682 3.916 -6.583 1.00 91.56 85 LYS A O 1
ATOM 691 N N . PRO A 1 86 ? 2.818 2.075 -5.985 1.00 92.81 86 PRO A N 1
ATOM 692 C CA . PRO A 1 86 ? 1.845 1.150 -6.558 1.00 92.81 86 PRO A CA 1
ATOM 693 C C . PRO A 1 86 ? 0.516 1.200 -5.807 1.00 92.81 86 PRO A C 1
ATOM 695 O O . PRO A 1 86 ? 0.492 1.225 -4.576 1.00 92.81 86 PRO A O 1
ATOM 698 N N . ILE A 1 87 ? -0.591 1.134 -6.546 1.00 84.69 87 ILE A N 1
ATOM 699 C CA . ILE A 1 87 ? -1.939 1.235 -5.971 1.00 84.69 87 ILE A CA 1
ATOM 700 C C . ILE A 1 87 ? -2.256 0.114 -4.970 1.00 84.69 87 ILE A C 1
ATOM 702 O O . ILE A 1 87 ? -2.957 0.338 -3.986 1.00 84.69 87 ILE A O 1
ATOM 706 N N . ASP A 1 88 ? -1.731 -1.087 -5.206 1.00 87.38 88 ASP A N 1
ATOM 707 C CA . ASP A 1 88 ? -2.076 -2.308 -4.473 1.00 87.38 88 ASP A CA 1
ATOM 708 C C . ASP A 1 88 ? -0.853 -3.058 -3.916 1.00 87.38 88 ASP A C 1
ATOM 710 O O . ASP A 1 88 ? -1.004 -4.132 -3.333 1.00 87.38 88 ASP A O 1
ATOM 714 N N . TYR A 1 89 ? 0.352 -2.499 -4.077 1.00 89.06 89 TYR A N 1
ATOM 715 C CA . TYR A 1 89 ? 1.631 -3.119 -3.705 1.00 89.06 89 TYR A CA 1
ATOM 716 C C . TYR A 1 89 ? 1.896 -4.494 -4.348 1.00 89.06 89 TYR A C 1
ATOM 718 O O . TYR A 1 89 ? 2.728 -5.255 -3.849 1.00 89.06 89 TYR A O 1
ATOM 726 N N . THR A 1 90 ? 1.206 -4.837 -5.438 1.00 94.62 90 THR A N 1
ATOM 727 C CA . THR A 1 90 ? 1.442 -6.095 -6.154 1.00 94.62 90 THR A CA 1
ATOM 728 C C . THR A 1 90 ? 2.522 -5.941 -7.220 1.00 94.62 90 THR A C 1
ATOM 730 O O . THR A 1 90 ? 2.823 -4.835 -7.673 1.00 94.62 90 THR A O 1
ATOM 733 N N . ASP A 1 91 ? 3.067 -7.069 -7.689 1.00 93.94 91 ASP A N 1
ATOM 734 C CA . ASP A 1 91 ? 3.977 -7.092 -8.842 1.00 93.94 91 ASP A CA 1
ATOM 735 C C . ASP A 1 91 ? 3.328 -6.472 -10.095 1.00 93.94 91 ASP A C 1
ATOM 737 O O . ASP A 1 91 ? 4.013 -5.863 -10.916 1.00 93.94 91 ASP A O 1
ATOM 741 N N . VAL A 1 92 ? 2.001 -6.599 -10.235 1.00 94.44 92 VAL A N 1
ATOM 742 C CA . VAL A 1 92 ? 1.241 -6.007 -11.344 1.00 94.44 92 VAL A CA 1
ATOM 743 C C . VAL A 1 92 ? 1.171 -4.494 -11.185 1.00 94.44 92 VAL A C 1
ATOM 745 O O . VAL A 1 92 ? 1.522 -3.782 -12.122 1.00 94.44 92 VAL A O 1
ATOM 748 N N . GLY A 1 93 ? 0.816 -3.999 -9.997 1.00 94.38 93 GLY A N 1
ATOM 749 C CA . GLY A 1 93 ? 0.815 -2.565 -9.712 1.00 94.38 93 GLY A CA 1
ATOM 750 C C . GLY A 1 93 ? 2.199 -1.936 -9.896 1.00 94.38 93 GLY A C 1
ATOM 751 O O . GLY A 1 93 ? 2.319 -0.864 -10.482 1.00 94.38 93 GLY A O 1
ATOM 752 N N . GLN A 1 94 ? 3.268 -2.623 -9.483 1.00 95.62 94 GLN A N 1
ATOM 753 C CA . GLN A 1 94 ? 4.639 -2.161 -9.719 1.00 95.62 94 GLN A CA 1
ATOM 754 C C . GLN A 1 94 ? 4.971 -2.094 -11.219 1.00 95.62 94 GLN A C 1
ATOM 756 O O . GLN A 1 94 ? 5.604 -1.138 -11.672 1.00 95.62 94 GLN A O 1
ATOM 761 N N . ALA A 1 95 ? 4.542 -3.089 -12.002 1.00 93.88 95 ALA A N 1
ATOM 762 C CA . ALA A 1 95 ? 4.738 -3.090 -13.449 1.00 93.88 95 ALA A CA 1
ATOM 763 C C . ALA A 1 95 ? 3.965 -1.952 -14.140 1.00 93.88 95 ALA A C 1
ATOM 765 O O . ALA A 1 95 ? 4.487 -1.352 -15.080 1.00 93.88 95 ALA A O 1
ATOM 766 N N . GLU A 1 96 ? 2.759 -1.626 -13.667 1.00 94.19 96 GLU A N 1
ATOM 767 C CA . GLU A 1 96 ? 1.965 -0.498 -14.167 1.00 94.19 96 GLU A CA 1
ATOM 768 C C . GLU A 1 96 ? 2.651 0.848 -13.902 1.00 94.19 96 GLU A C 1
ATOM 770 O O . GLU A 1 96 ? 2.759 1.661 -14.824 1.00 94.19 96 GLU A O 1
ATOM 775 N N . VAL A 1 97 ? 3.182 1.063 -12.692 1.00 96.12 97 VAL A N 1
ATOM 776 C CA . VAL A 1 97 ? 3.950 2.277 -12.355 1.00 96.12 97 VAL A CA 1
ATOM 777 C C . VAL A 1 97 ? 5.176 2.403 -13.258 1.00 96.12 97 VAL A C 1
ATOM 779 O O . VAL A 1 97 ? 5.369 3.445 -13.884 1.00 96.12 97 VAL A O 1
ATOM 782 N N . LEU A 1 98 ? 5.968 1.333 -13.389 1.00 95.12 98 LEU A N 1
ATOM 783 C CA . LEU A 1 98 ? 7.171 1.324 -14.225 1.00 95.12 98 LEU A CA 1
ATOM 784 C C . LEU A 1 98 ? 6.850 1.632 -15.695 1.00 95.12 98 LEU A C 1
ATOM 786 O O . LEU A 1 98 ? 7.532 2.441 -16.324 1.00 95.12 98 LEU A O 1
ATOM 790 N N . ALA A 1 99 ? 5.806 1.002 -16.240 1.00 93.19 99 ALA A N 1
ATOM 791 C CA . ALA A 1 99 ? 5.392 1.192 -17.626 1.00 93.19 99 ALA A CA 1
ATOM 792 C C . ALA A 1 99 ? 4.832 2.597 -17.884 1.00 93.19 99 ALA A C 1
ATOM 794 O O . ALA A 1 99 ? 5.058 3.150 -18.958 1.00 93.19 99 ALA A O 1
ATOM 795 N N . SER A 1 100 ? 4.107 3.167 -16.920 1.00 93.44 100 SER A N 1
ATOM 796 C CA . SER A 1 100 ? 3.565 4.522 -17.019 1.00 93.44 100 SER A CA 1
ATOM 797 C C . SER A 1 100 ? 4.674 5.572 -16.935 1.00 93.44 100 SER A C 1
ATOM 799 O O . SER A 1 100 ? 4.773 6.431 -17.815 1.00 93.44 100 SER A O 1
ATOM 801 N N . HIS A 1 101 ? 5.535 5.472 -15.917 1.00 95.50 101 HIS A N 1
ATOM 802 C CA . HIS A 1 101 ? 6.590 6.449 -15.632 1.00 95.50 101 HIS A CA 1
ATOM 803 C C . HIS A 1 101 ? 7.659 6.500 -16.727 1.00 95.50 101 HIS A C 1
ATOM 805 O O . HIS A 1 101 ? 8.013 7.581 -17.184 1.00 95.50 101 HIS A O 1
ATOM 811 N N . TYR A 1 102 ? 8.099 5.342 -17.230 1.00 95.69 102 TYR A N 1
ATOM 812 C CA . TYR A 1 102 ? 9.113 5.258 -18.288 1.00 95.69 102 TYR A CA 1
ATOM 813 C C . TYR A 1 102 ? 8.540 4.907 -19.664 1.00 95.69 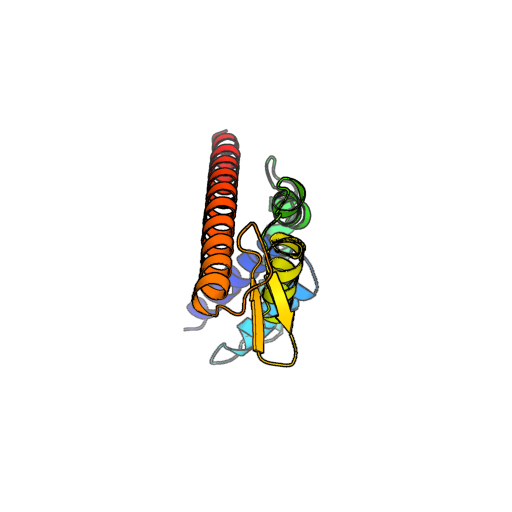102 TYR A C 1
ATOM 815 O O . TYR A 1 102 ? 9.231 4.300 -20.478 1.00 95.69 102 TYR A O 1
ATOM 823 N N . SER A 1 103 ? 7.294 5.269 -19.975 1.00 93.69 103 SER A N 1
ATOM 824 C CA . SER A 1 103 ? 6.659 4.927 -21.268 1.00 93.69 103 SER A CA 1
ATOM 825 C C . SER A 1 103 ? 7.405 5.453 -22.516 1.00 93.69 103 SER A C 1
ATOM 827 O O . SER A 1 103 ? 7.267 4.920 -23.630 1.00 93.69 103 SER A O 1
ATOM 829 N N . ASP A 1 104 ? 8.210 6.499 -22.342 1.00 94.44 104 ASP A N 1
ATOM 830 C CA . ASP A 1 104 ? 9.079 7.118 -23.341 1.00 94.44 104 ASP A CA 1
ATOM 831 C C . ASP A 1 104 ? 10.481 6.484 -23.413 1.00 94.44 104 ASP A C 1
ATOM 833 O O . ASP A 1 104 ? 11.124 6.567 -24.460 1.00 94.44 104 ASP A O 1
ATOM 837 N N . ARG A 1 105 ? 10.926 5.804 -22.347 1.00 95.38 105 ARG A N 1
ATOM 838 C CA . ARG A 1 105 ? 12.272 5.218 -22.210 1.00 95.38 105 ARG A CA 1
ATOM 839 C C . ARG A 1 105 ? 12.302 3.690 -22.204 1.00 95.38 105 ARG A C 1
ATOM 841 O O . ARG A 1 105 ? 13.326 3.131 -22.575 1.00 95.38 105 ARG A O 1
ATOM 848 N N . LEU A 1 106 ? 11.221 3.006 -21.835 1.00 95.31 106 LEU A N 1
ATOM 849 C CA . LEU A 1 106 ? 11.139 1.553 -21.663 1.00 95.31 106 LEU A CA 1
ATOM 850 C C . LEU A 1 106 ? 9.888 0.992 -22.336 1.00 95.31 106 LEU A C 1
ATOM 852 O O . LEU A 1 106 ? 8.776 1.476 -22.128 1.00 95.31 106 LEU A O 1
ATOM 856 N N . ARG A 1 107 ? 10.049 -0.078 -23.118 1.00 92.88 107 ARG A N 1
ATOM 857 C CA . ARG A 1 107 ? 8.920 -0.810 -23.708 1.00 92.88 107 ARG A CA 1
ATOM 858 C C . ARG A 1 107 ? 9.140 -2.308 -23.670 1.00 92.88 107 ARG A C 1
ATOM 860 O O . ARG A 1 107 ? 10.267 -2.784 -23.787 1.00 92.88 107 ARG A O 1
ATOM 867 N N . PHE A 1 108 ? 8.034 -3.038 -23.576 1.00 89.44 108 PHE A N 1
ATOM 868 C CA . PHE A 1 108 ? 8.032 -4.485 -23.725 1.00 89.44 108 PHE A CA 1
ATOM 869 C C . PHE A 1 108 ? 7.979 -4.889 -25.207 1.00 89.44 108 PHE A C 1
ATOM 871 O O . PHE A 1 108 ? 7.209 -4.327 -25.990 1.00 89.44 108 PHE A O 1
ATOM 878 N N . SER A 1 109 ? 8.769 -5.892 -25.580 1.00 85.69 109 SER A N 1
ATOM 879 C CA . SER A 1 109 ? 8.782 -6.528 -26.897 1.00 85.69 109 SER A CA 1
ATOM 880 C C . SER A 1 109 ? 8.688 -8.040 -26.734 1.00 85.69 109 SER A C 1
ATOM 882 O O . SER A 1 109 ? 9.443 -8.644 -25.981 1.00 85.69 109 SER A O 1
ATOM 884 N N . THR A 1 110 ? 7.819 -8.692 -27.509 1.00 85.50 110 THR A N 1
ATOM 885 C CA . THR A 1 110 ? 7.672 -10.158 -27.472 1.00 85.50 110 THR A CA 1
ATOM 886 C C . THR A 1 110 ? 8.902 -10.908 -27.984 1.00 85.50 110 THR A C 1
ATOM 888 O O . THR A 1 110 ? 8.980 -12.121 -27.819 1.00 85.50 110 THR A O 1
ATOM 891 N N . ALA A 1 111 ? 9.820 -10.221 -28.670 1.00 83.56 111 ALA A N 1
ATOM 892 C CA . ALA A 1 111 ? 11.027 -10.836 -29.209 1.00 83.56 111 ALA A CA 1
ATOM 893 C C . ALA A 1 111 ? 12.150 -10.930 -28.166 1.00 83.56 111 ALA A C 1
ATOM 895 O O . ALA A 1 111 ? 12.866 -11.928 -28.139 1.00 83.56 111 ALA A O 1
ATOM 896 N N . THR A 1 112 ? 12.305 -9.899 -27.331 1.00 81.94 112 THR A N 1
ATOM 897 C CA . THR A 1 112 ? 13.519 -9.675 -26.522 1.00 81.94 112 THR A CA 1
ATOM 898 C C . THR A 1 112 ? 13.248 -9.140 -25.120 1.00 81.94 112 THR A C 1
ATOM 900 O O . THR A 1 112 ? 14.155 -8.667 -24.437 1.00 81.94 112 THR A O 1
ATOM 903 N N . ASP A 1 113 ? 12.008 -9.287 -24.659 1.00 86.56 113 ASP A N 1
ATOM 904 C CA . ASP A 1 113 ? 11.482 -8.810 -23.384 1.00 86.56 113 ASP A CA 1
ATOM 905 C C . ASP A 1 113 ? 11.433 -7.279 -23.310 1.00 86.56 113 ASP A C 1
ATOM 907 O O . ASP A 1 113 ? 10.351 -6.709 -23.396 1.00 86.56 113 ASP A O 1
ATOM 911 N N . PHE A 1 114 ? 12.573 -6.591 -23.216 1.00 89.75 114 PHE A N 1
ATOM 912 C CA . PHE A 1 114 ? 12.624 -5.138 -23.030 1.00 89.75 114 PHE A CA 1
ATOM 913 C C . PHE A 1 114 ? 13.522 -4.438 -24.048 1.00 89.75 114 PHE A C 1
ATOM 915 O O . PHE A 1 114 ? 14.637 -4.877 -24.331 1.00 89.75 114 PHE A O 1
ATOM 922 N N . ILE A 1 115 ? 13.039 -3.298 -24.538 1.00 94.06 115 ILE A N 1
ATOM 923 C CA . ILE A 1 115 ? 13.811 -2.328 -25.315 1.00 94.06 115 ILE A CA 1
ATOM 924 C C . ILE A 1 115 ? 13.858 -0.997 -24.571 1.00 94.06 115 ILE A C 1
ATOM 926 O O . ILE A 1 115 ? 12.871 -0.590 -23.949 1.00 94.06 115 ILE A O 1
ATOM 930 N N . VAL A 1 116 ? 14.999 -0.319 -24.656 1.00 95.62 116 VAL A N 1
ATOM 931 C CA . VAL A 1 116 ? 15.265 0.950 -23.975 1.00 95.62 116 VAL A CA 1
ATOM 932 C C . VAL A 1 116 ? 15.654 2.015 -24.991 1.00 95.62 116 VAL A C 1
ATOM 934 O O . VAL A 1 116 ? 16.392 1.739 -25.936 1.00 95.62 116 VAL A O 1
ATOM 937 N N . TYR A 1 117 ? 15.153 3.235 -24.817 1.00 95.12 117 TYR A N 1
ATOM 938 C CA . TYR A 1 117 ? 15.547 4.375 -25.638 1.00 95.12 117 TYR A CA 1
ATOM 939 C C . TYR A 1 117 ? 16.836 5.002 -25.090 1.00 95.12 117 TYR A C 1
ATOM 941 O O . TYR A 1 117 ? 16.872 5.463 -23.951 1.00 95.12 117 TYR A O 1
ATOM 949 N N . ASN A 1 118 ? 17.895 5.021 -25.900 1.00 91.62 118 ASN A N 1
ATOM 950 C CA . ASN A 1 118 ? 19.232 5.509 -25.525 1.00 91.62 118 ASN A CA 1
ATOM 951 C C . ASN A 1 118 ? 19.498 6.969 -25.955 1.00 91.62 118 ASN A C 1
ATOM 953 O O . ASN A 1 118 ? 20.625 7.325 -26.293 1.00 91.62 118 ASN A O 1
ATOM 957 N N . ASP A 1 119 ? 18.448 7.786 -26.041 1.00 92.31 119 ASP A N 1
ATOM 958 C CA . ASP A 1 119 ? 18.443 9.146 -26.607 1.00 92.31 119 ASP A CA 1
ATOM 959 C C . ASP A 1 119 ? 18.628 9.246 -28.131 1.00 92.31 119 ASP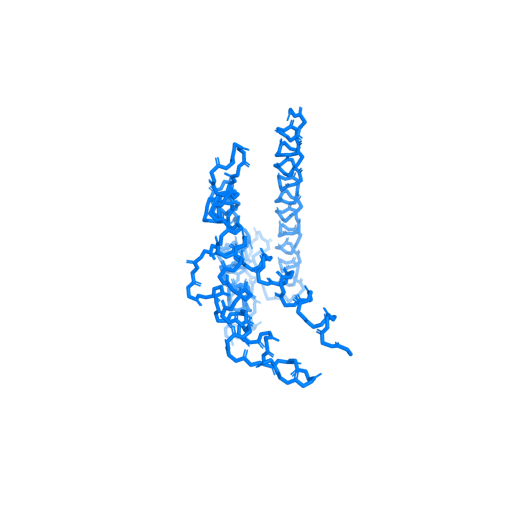 A C 1
ATOM 961 O O . ASP A 1 119 ? 18.521 10.337 -28.694 1.00 92.31 119 ASP A O 1
ATOM 965 N N . SER A 1 120 ? 18.853 8.131 -28.832 1.00 94.00 120 SER A N 1
ATOM 966 C CA . SER A 1 120 ? 18.981 8.106 -30.298 1.00 94.00 120 SER A CA 1
ATOM 967 C C . SER A 1 120 ? 18.066 7.083 -30.967 1.00 94.00 120 SER A C 1
ATOM 969 O O . SER A 1 120 ? 17.416 7.383 -31.968 1.00 94.00 120 SER A O 1
ATOM 971 N N . TYR A 1 121 ? 18.019 5.861 -30.446 1.00 93.75 121 TYR A N 1
ATOM 972 C CA . TYR A 1 121 ? 17.208 4.771 -30.973 1.00 93.75 121 TYR A CA 1
ATOM 973 C C . TYR A 1 121 ? 16.788 3.815 -29.853 1.00 93.75 121 TYR A C 1
ATOM 975 O O . TYR A 1 121 ? 17.275 3.884 -28.726 1.00 93.75 121 TYR A O 1
ATOM 983 N N . TRP A 1 122 ? 15.846 2.931 -30.172 1.00 94.75 122 TRP A N 1
ATOM 984 C CA . TRP A 1 122 ? 15.446 1.846 -29.283 1.00 94.75 122 TRP A CA 1
ATOM 985 C C . TRP A 1 122 ? 16.426 0.688 -29.424 1.00 94.75 122 TRP A C 1
ATOM 987 O O . TRP A 1 122 ? 16.575 0.145 -30.520 1.00 94.75 122 TRP A O 1
ATOM 997 N N . GLU A 1 123 ? 17.077 0.315 -28.329 1.00 94.31 123 GLU A N 1
ATOM 998 C CA . GLU A 1 123 ? 18.013 -0.803 -28.279 1.00 94.31 123 GLU A CA 1
ATOM 999 C C . GLU A 1 123 ? 17.570 -1.883 -27.294 1.00 94.31 123 GLU A C 1
ATOM 1001 O O . GLU A 1 123 ? 16.910 -1.624 -26.289 1.00 94.31 123 GLU A O 1
ATOM 1006 N N . GLU A 1 124 ? 17.936 -3.121 -27.602 1.00 93.38 124 GLU A N 1
ATOM 1007 C CA . GLU A 1 124 ? 17.719 -4.270 -26.731 1.00 93.38 124 GLU A CA 1
ATOM 1008 C C . GLU A 1 124 ? 18.849 -4.321 -25.706 1.00 93.38 124 GLU A C 1
ATOM 1010 O O . GLU A 1 124 ? 19.982 -4.671 -26.034 1.00 93.38 124 GLU A O 1
ATOM 1015 N N . SER A 1 125 ? 18.550 -3.944 -24.465 1.00 91.06 125 SER A N 1
ATOM 1016 C CA . SER A 1 125 ? 19.549 -3.855 -23.400 1.00 91.06 125 SER A CA 1
ATOM 1017 C C . SER A 1 125 ? 18.920 -4.192 -22.053 1.00 91.06 125 SER A C 1
ATOM 1019 O O . SER A 1 125 ? 18.149 -3.412 -21.485 1.00 91.06 125 SER A O 1
ATOM 1021 N N . LYS A 1 126 ? 19.239 -5.384 -21.532 1.00 90.19 126 LYS A N 1
ATOM 1022 C CA . LYS A 1 126 ? 18.721 -5.854 -20.237 1.00 90.19 126 LYS A CA 1
ATOM 1023 C C . LYS A 1 126 ? 19.317 -5.055 -19.087 1.00 90.19 126 LYS A C 1
ATOM 1025 O O . LYS A 1 126 ? 18.621 -4.753 -18.124 1.00 90.19 126 LYS A O 1
ATOM 1030 N N . GLU A 1 127 ? 20.583 -4.681 -19.213 1.00 92.88 127 GLU A N 1
ATOM 1031 C CA . GLU A 1 127 ? 21.316 -3.883 -18.240 1.00 92.88 127 GLU A CA 1
ATOM 1032 C C . GLU A 1 127 ? 20.701 -2.486 -18.105 1.00 92.88 127 GLU A C 1
ATOM 1034 O O . GLU A 1 127 ? 20.502 -2.010 -16.989 1.00 92.88 127 GLU A O 1
ATOM 1039 N N . MET A 1 128 ? 20.334 -1.848 -19.223 1.00 93.44 128 MET A N 1
ATOM 1040 C CA . MET A 1 128 ? 19.663 -0.546 -19.183 1.00 93.44 128 MET A CA 1
ATOM 1041 C C . MET A 1 128 ? 18.236 -0.646 -18.649 1.00 93.44 128 MET A C 1
ATOM 1043 O O . MET A 1 128 ? 17.829 0.203 -17.860 1.00 93.44 128 MET A O 1
ATOM 1047 N N . ALA A 1 129 ? 17.492 -1.694 -19.019 1.00 93.56 129 ALA A N 1
ATOM 1048 C CA . ALA A 1 129 ? 16.152 -1.920 -18.483 1.00 93.56 129 ALA A CA 1
ATOM 1049 C C . ALA A 1 129 ? 16.196 -2.115 -16.959 1.00 93.56 129 ALA A C 1
ATOM 1051 O O . ALA A 1 129 ? 15.408 -1.515 -16.232 1.00 93.56 129 ALA A O 1
ATOM 1052 N N . GLN A 1 130 ? 17.169 -2.883 -16.458 1.00 94.50 130 GLN A N 1
ATOM 1053 C CA . GLN A 1 130 ? 17.406 -3.026 -15.023 1.00 94.50 130 GLN A CA 1
ATOM 1054 C C . GLN A 1 130 ? 17.818 -1.697 -14.373 1.00 94.50 130 GLN A C 1
ATOM 1056 O O . GLN A 1 130 ? 17.400 -1.410 -13.253 1.00 94.50 130 GLN A O 1
ATOM 1061 N N . GLY A 1 131 ? 18.599 -0.871 -15.074 1.00 95.81 131 GLY A N 1
ATOM 1062 C CA . GLY A 1 131 ? 18.935 0.484 -14.639 1.00 95.81 131 GLY A CA 1
ATOM 1063 C C . GLY A 1 131 ? 17.696 1.329 -14.343 1.00 95.81 131 GLY A C 1
ATOM 1064 O O . GLY A 1 131 ? 17.627 1.926 -13.274 1.00 95.81 131 GLY A O 1
ATOM 1065 N N . LEU A 1 132 ? 16.691 1.300 -15.223 1.00 95.62 132 LEU A N 1
ATOM 1066 C CA . LEU A 1 132 ? 15.417 2.004 -15.017 1.00 95.62 132 LEU A CA 1
ATOM 1067 C C . LEU A 1 132 ? 14.614 1.444 -13.837 1.00 95.62 132 LEU A C 1
ATOM 1069 O O . LEU A 1 132 ? 14.006 2.198 -13.088 1.00 95.62 132 LEU A O 1
ATOM 1073 N N . VAL A 1 133 ? 14.641 0.126 -13.621 1.00 95.19 133 VAL A N 1
ATOM 1074 C CA . VAL A 1 133 ? 14.006 -0.482 -12.438 1.00 95.19 133 VAL A CA 1
ATOM 1075 C C . VAL A 1 133 ? 14.662 0.012 -11.145 1.00 95.19 133 VAL A C 1
ATOM 1077 O O . VAL A 1 133 ? 13.967 0.323 -10.177 1.00 95.19 133 VAL A O 1
ATOM 1080 N N . HIS A 1 134 ? 15.994 0.106 -11.116 1.00 96.69 134 HIS A N 1
ATOM 1081 C CA . HIS A 1 134 ? 16.703 0.678 -9.972 1.00 96.69 134 HIS A CA 1
ATOM 1082 C C . HIS A 1 134 ? 16.402 2.174 -9.809 1.00 96.69 134 HIS A C 1
ATOM 1084 O O . HIS A 1 134 ? 16.198 2.611 -8.683 1.00 96.69 134 HIS A O 1
ATOM 1090 N N . GLU A 1 135 ? 16.340 2.938 -10.905 1.00 97.12 135 GLU A N 1
ATOM 1091 C CA . GLU A 1 135 ? 15.980 4.365 -10.910 1.00 97.12 135 GLU A CA 1
ATOM 1092 C C . GLU A 1 135 ? 14.609 4.586 -10.249 1.00 97.12 135 GLU A C 1
ATOM 1094 O O . GLU A 1 135 ? 14.539 5.310 -9.258 1.00 97.12 135 GLU A O 1
ATOM 1099 N N . LEU A 1 136 ? 13.577 3.837 -10.662 1.00 96.81 136 LEU A N 1
ATOM 1100 C CA . LEU A 1 136 ? 12.257 3.877 -10.017 1.00 96.81 136 LEU A CA 1
ATOM 1101 C C . LEU A 1 136 ? 12.325 3.510 -8.530 1.00 96.81 136 LEU A C 1
ATOM 1103 O O . LEU A 1 136 ? 11.637 4.104 -7.708 1.00 96.81 136 LEU A O 1
ATOM 1107 N N . THR A 1 137 ? 13.153 2.528 -8.165 1.00 96.44 137 THR A N 1
ATOM 1108 C CA . THR A 1 137 ? 13.305 2.122 -6.758 1.00 96.44 137 THR A CA 1
ATOM 1109 C C . THR A 1 137 ? 13.882 3.261 -5.911 1.00 96.44 137 THR A C 1
ATOM 1111 O O . THR A 1 137 ? 13.449 3.456 -4.778 1.00 96.44 137 THR A O 1
ATOM 1114 N N . TYR A 1 138 ? 14.839 4.028 -6.445 1.00 97.38 138 TYR A N 1
ATOM 1115 C CA . TYR A 1 138 ? 15.380 5.202 -5.756 1.00 97.38 138 TYR A CA 1
ATOM 1116 C C . TYR A 1 138 ? 14.336 6.313 -5.623 1.00 97.38 138 TYR A C 1
ATOM 1118 O O . TYR A 1 138 ? 14.202 6.882 -4.544 1.00 97.38 138 TYR A O 1
ATOM 1126 N N . GLU A 1 139 ? 13.562 6.583 -6.675 1.00 96.44 139 GLU A N 1
ATOM 1127 C CA . GLU A 1 139 ? 12.469 7.563 -6.635 1.00 96.44 139 GLU A CA 1
ATOM 1128 C C . GLU A 1 139 ? 11.392 7.178 -5.603 1.00 96.44 139 GLU A C 1
ATOM 1130 O O . GLU A 1 139 ? 10.927 8.023 -4.837 1.00 96.44 139 GLU A O 1
ATOM 1135 N N . GLN A 1 140 ? 11.051 5.888 -5.513 1.00 95.69 140 GLN A N 1
ATOM 1136 C CA . GLN A 1 140 ? 10.146 5.353 -4.491 1.00 95.69 140 GLN A CA 1
ATOM 1137 C C . GLN A 1 140 ? 10.714 5.496 -3.069 1.00 95.69 140 GLN A C 1
ATOM 1139 O O . GLN A 1 140 ? 9.963 5.805 -2.141 1.00 95.69 140 GLN A O 1
ATOM 1144 N N . ASP A 1 141 ? 12.019 5.282 -2.874 1.00 95.62 141 ASP A N 1
ATOM 1145 C CA . ASP A 1 141 ? 12.675 5.453 -1.568 1.00 95.62 141 ASP A CA 1
ATOM 1146 C C . ASP A 1 141 ? 12.689 6.928 -1.134 1.00 95.62 141 ASP A C 1
ATOM 1148 O O . ASP A 1 141 ? 12.396 7.246 0.022 1.00 95.62 141 ASP A O 1
ATOM 1152 N N . GLU A 1 142 ? 12.945 7.850 -2.066 1.00 95.00 142 GLU A N 1
ATOM 1153 C CA . GLU A 1 142 ? 12.860 9.291 -1.812 1.00 95.00 142 GLU A CA 1
ATOM 1154 C C . GLU A 1 142 ? 11.432 9.726 -1.453 1.00 95.00 142 GLU A C 1
ATOM 1156 O O . GLU A 1 142 ? 11.234 10.411 -0.443 1.00 95.00 142 GLU A O 1
ATOM 1161 N N . GLU A 1 143 ? 10.431 9.282 -2.219 1.00 92.50 143 GLU A N 1
ATOM 1162 C CA . GLU A 1 143 ? 9.016 9.548 -1.940 1.00 92.50 143 GLU A CA 1
ATOM 1163 C C . GLU A 1 143 ? 8.628 9.028 -0.547 1.00 92.50 143 GLU A C 1
ATOM 1165 O O . GLU A 1 143 ? 8.079 9.772 0.271 1.00 92.50 143 GLU A O 1
ATOM 1170 N N . ALA A 1 144 ? 9.000 7.788 -0.215 1.00 90.94 144 ALA A N 1
ATOM 1171 C CA . ALA A 1 144 ? 8.744 7.189 1.091 1.00 90.94 144 ALA A CA 1
ATOM 1172 C C . ALA A 1 144 ? 9.452 7.932 2.239 1.00 90.94 144 ALA A C 1
ATOM 1174 O O . ALA A 1 144 ? 8.887 8.090 3.329 1.00 90.94 144 ALA A O 1
ATOM 1175 N N . ALA A 1 145 ? 10.674 8.424 2.019 1.00 91.06 145 ALA A N 1
ATOM 1176 C CA . ALA A 1 145 ? 11.394 9.225 3.002 1.00 91.06 145 ALA A CA 1
ATOM 1177 C C . ALA A 1 145 ? 10.686 10.562 3.278 1.00 91.06 145 ALA A C 1
ATOM 1179 O O . ALA A 1 145 ? 10.619 10.994 4.435 1.00 91.06 145 ALA A O 1
ATOM 1180 N N . GLU A 1 146 ? 10.124 11.207 2.253 1.00 87.94 146 GLU A N 1
ATOM 1181 C CA . GLU A 1 146 ? 9.306 12.410 2.427 1.00 87.94 146 GLU A CA 1
ATOM 1182 C C . GLU A 1 146 ? 7.992 12.106 3.157 1.00 87.94 146 GLU A C 1
ATOM 1184 O O . GLU A 1 146 ? 7.679 12.800 4.132 1.00 87.94 146 GLU A O 1
ATOM 1189 N N . MET A 1 147 ? 7.298 11.011 2.810 1.00 85.12 147 MET A N 1
ATOM 1190 C CA . MET A 1 147 ? 6.119 10.548 3.561 1.00 85.12 147 MET A CA 1
ATOM 1191 C C . MET A 1 147 ? 6.443 10.391 5.048 1.00 85.12 147 MET A C 1
ATOM 1193 O O . MET A 1 147 ? 5.718 10.876 5.920 1.00 85.12 147 MET A O 1
ATOM 1197 N N . TYR A 1 148 ? 7.566 9.739 5.356 1.00 84.94 148 TYR A N 1
ATOM 1198 C CA . TYR A 1 148 ? 7.995 9.506 6.728 1.00 84.94 148 TYR A CA 1
ATOM 1199 C C . TYR A 1 148 ? 8.278 10.813 7.481 1.00 84.94 148 TYR A C 1
ATOM 1201 O O . TYR A 1 148 ? 7.893 10.957 8.646 1.00 84.94 148 TYR A O 1
ATOM 1209 N N . LYS A 1 149 ? 8.913 11.799 6.834 1.00 85.56 149 LYS A N 1
ATOM 1210 C CA . LYS A 1 149 ? 9.155 13.123 7.431 1.00 85.56 149 LYS A CA 1
ATOM 1211 C C . LYS A 1 149 ? 7.848 13.848 7.739 1.00 85.56 149 LYS A C 1
ATOM 1213 O O . LYS A 1 149 ? 7.729 14.422 8.824 1.00 85.56 149 LYS A O 1
ATOM 1218 N N . VAL A 1 150 ? 6.884 13.829 6.816 1.00 82.06 150 VAL A N 1
ATOM 1219 C CA . VAL A 1 150 ? 5.550 14.419 7.024 1.00 82.06 150 VAL A CA 1
ATOM 1220 C C . VAL A 1 150 ? 4.849 13.726 8.191 1.00 82.06 150 VAL A C 1
ATOM 1222 O O . VAL A 1 150 ? 4.418 14.399 9.128 1.00 82.06 150 VAL A O 1
ATOM 1225 N N . ALA A 1 151 ? 4.857 12.392 8.218 1.00 79.19 151 ALA A N 1
ATOM 1226 C CA . ALA A 1 151 ? 4.302 11.606 9.316 1.00 79.19 151 ALA A CA 1
ATOM 1227 C C . ALA A 1 151 ? 4.910 11.971 10.673 1.00 79.19 151 ALA A C 1
ATOM 1229 O O . ALA A 1 151 ? 4.188 12.165 11.650 1.00 79.19 151 ALA A O 1
ATOM 1230 N N . CYS A 1 152 ? 6.235 12.116 10.737 1.00 79.69 152 CYS A N 1
ATOM 1231 C CA . CYS A 1 152 ? 6.928 12.500 11.963 1.00 79.69 152 CYS A CA 1
ATOM 1232 C C . CYS A 1 152 ? 6.549 13.910 12.433 1.00 79.69 152 CYS A C 1
ATOM 1234 O O . CYS A 1 152 ? 6.397 14.127 13.637 1.00 79.69 152 CYS A O 1
ATOM 1236 N N . LYS A 1 153 ? 6.394 14.872 11.513 1.00 76.31 153 LYS A N 1
ATOM 1237 C CA . LYS A 1 153 ? 5.951 16.236 11.848 1.00 76.31 153 LYS A CA 1
ATOM 1238 C C . LYS A 1 153 ? 4.539 16.227 12.418 1.00 76.31 153 LYS A C 1
ATOM 1240 O O . LYS A 1 153 ? 4.353 16.735 13.518 1.00 76.31 153 LYS A O 1
ATOM 1245 N N . LEU A 1 154 ? 3.600 15.571 11.738 1.00 69.69 154 LEU A N 1
ATOM 1246 C CA . LEU A 1 154 ? 2.215 15.449 12.197 1.00 69.69 154 LEU A CA 1
ATOM 1247 C C . LEU A 1 154 ? 2.141 14.769 13.564 1.00 69.69 154 LEU A C 1
ATOM 1249 O O . LEU A 1 154 ? 1.500 15.279 14.481 1.00 69.69 154 LEU A O 1
ATOM 1253 N N . MET A 1 155 ? 2.862 13.657 13.751 1.00 68.81 155 MET A N 1
ATOM 1254 C CA . MET A 1 155 ? 2.944 13.001 15.056 1.00 68.81 155 MET A CA 1
ATOM 1255 C C . MET A 1 155 ? 3.429 13.969 16.137 1.00 68.81 155 MET A C 1
ATOM 1257 O O . MET A 1 155 ? 2.786 14.075 17.181 1.00 68.81 155 MET A O 1
ATOM 1261 N N . ASN A 1 156 ? 4.520 14.701 15.893 1.00 67.12 156 ASN A N 1
ATOM 1262 C CA . ASN A 1 156 ? 5.058 15.667 16.849 1.00 67.12 156 ASN A CA 1
ATOM 1263 C C . ASN A 1 156 ? 4.077 16.813 17.138 1.00 67.12 156 ASN A C 1
ATOM 1265 O O . ASN A 1 156 ? 3.874 17.149 18.302 1.00 67.12 156 ASN A O 1
ATOM 1269 N N . GLU A 1 157 ? 3.430 17.379 16.123 1.00 55.38 157 GLU A N 1
ATOM 1270 C CA . GLU A 1 157 ? 2.440 18.453 16.272 1.00 55.38 157 GLU A CA 1
ATOM 1271 C C . GLU A 1 157 ? 1.218 17.996 17.084 1.00 55.38 157 GLU A C 1
ATOM 1273 O O . GLU A 1 157 ? 0.813 18.686 18.022 1.00 55.38 157 GLU A O 1
ATOM 1278 N N . HIS A 1 158 ? 0.715 16.779 16.860 1.00 52.94 158 HIS A N 1
ATOM 1279 C CA . HIS A 1 158 ? -0.341 16.186 17.688 1.00 52.94 158 HIS A CA 1
ATOM 1280 C C . HIS A 1 158 ? 0.102 15.873 19.134 1.00 52.94 158 HIS A C 1
ATOM 1282 O O . HIS A 1 158 ? -0.742 15.784 20.031 1.00 52.94 158 HIS A O 1
ATOM 1288 N N . PHE A 1 159 ? 1.406 15.739 19.412 1.00 40.22 159 PHE A N 1
ATOM 1289 C CA . PHE A 1 159 ? 1.927 15.650 20.785 1.00 40.22 159 PHE A CA 1
ATOM 1290 C C . PHE A 1 159 ? 1.956 17.012 21.503 1.00 40.22 159 PHE A C 1
ATOM 1292 O O . PHE A 1 159 ? 1.786 17.042 22.726 1.00 40.22 159 PHE A O 1
ATOM 1299 N N . TYR A 1 160 ? 2.117 18.136 20.793 1.00 31.66 160 TYR A N 1
ATOM 1300 C CA . TYR A 1 160 ? 2.173 19.471 21.412 1.00 31.66 160 TYR A CA 1
ATOM 1301 C C . TYR A 1 160 ? 0.814 19.979 21.921 1.00 31.66 160 TYR A C 1
ATOM 1303 O O . TYR A 1 160 ? 0.789 20.761 22.869 1.00 31.66 160 TYR A O 1
ATOM 1311 N N . TYR A 1 161 ? -0.307 19.460 21.411 1.00 32.97 161 TYR A N 1
ATOM 1312 C CA . TYR A 1 161 ? -1.650 19.744 21.945 1.00 32.97 161 TYR A CA 1
ATOM 1313 C C . TYR A 1 161 ? -2.047 18.867 23.152 1.00 32.97 161 TYR A C 1
ATOM 1315 O O . TYR A 1 161 ? -3.130 19.030 23.702 1.00 32.97 161 TYR A O 1
ATOM 1323 N N . LYS A 1 162 ? -1.170 17.960 23.614 1.00 36.97 162 LYS A N 1
ATOM 1324 C CA . LYS A 1 162 ? -1.403 17.078 24.780 1.00 36.97 162 LYS A CA 1
ATOM 1325 C C . LYS A 1 162 ? -0.739 17.535 26.088 1.00 36.97 162 LYS A C 1
ATOM 1327 O O . LYS A 1 162 ? -0.749 16.788 27.066 1.00 36.97 162 LYS A O 1
ATOM 1332 N N . LYS A 1 163 ? -0.158 18.739 26.138 1.00 31.80 163 LYS A N 1
ATOM 1333 C CA . LYS A 1 163 ? 0.292 19.383 27.388 1.00 31.80 163 LYS A CA 1
ATOM 1334 C C . LYS A 1 163 ? -0.581 20.601 27.706 1.00 31.80 163 LYS A C 1
ATOM 1336 O O . LYS A 1 163 ? -0.132 21.739 27.595 1.00 31.80 163 LYS A O 1
ATOM 1341 N N . GLY A 1 164 ? -1.816 20.332 28.111 1.00 33.78 164 GLY A N 1
ATOM 1342 C CA . GLY A 1 164 ? -2.753 21.280 28.713 1.00 33.78 164 GLY A CA 1
ATOM 1343 C C . GLY A 1 164 ? -3.562 20.564 29.774 1.00 33.78 164 GLY A C 1
ATOM 1344 O O . GLY A 1 164 ? -4.073 19.473 29.441 1.00 33.78 164 GLY A O 1
#

Radius of gyration: 24.17 Å; chains: 1; bounding box: 42×43×66 Å

Sequence (164 aa):
MEGSRNSTMSHYASKVIKRFGDTDEAYQLFLDKAALCNPPLDDSELATIWKSAQNFYSRIAIQEGYVAPDDFNNDFEFQMDLQYKPIDYTDVGQAEVLASHYSDRLRFSTATDFIVYNDSYWEESKEMAQGLVHELTYEQDEEAAEMYKVACKLMNEHFYYKKG

Foldseek 3Di:
DVVVVLVVLLVQLLVLCLQPNPDPVSLVVSVVVQVPDVVGDDPVSSVVSNVVSNVVRVVLVPDPLRDHNVRVVVVLVVPDPDLLDFPVPDPVSNVVSLCVVCVVAWDQDPVQGIWGDPVPDTDRDPPVSVVSVVVSVVVNVVSVVVSVVVVVVVVVVSVVVVPD